Protein AF-A0A512E287-F1 (afdb_monomer)

Mean predicted aligned error: 5.29 Å

pLDDT: mean 88.64, std 12.81, range [34.59, 98.12]

Foldseek 3Di:
DLVPQDLLLLLLLLQLLLQLQLVLQCQFPVRNVVSVVLQVVQQDPVGHDSVSSLVVVCVVPNQQDWRAHPPPRDTHLGGSQLSVVLSVCSNVVNDDPLSLLLSLLSCQDRPRSDDDPPDPCNVSSCVSNVVSVHHRHDCPVPSSVSNNVSCVVVVPVSVDPPPDD

Secondary structure (DSSP, 8-state):
-GGG--HHHHHHHHHHHHHHHHHHHHH-TTTHHHHHHHHHHHEETTEE-HHHHHHHHHHHH-TT---B-TTT--B-SS-HHHHHHHHHHHHTT---HHHHHHHHHHHHH-TT-PPPTTSHHHHHHHHHHHHTT--TT---TTHHHHHHHHTHHHHHHHH------

Organism: NCBI:txid393310

Structure (mmCIF, N/CA/C/O backbone):
data_AF-A0A512E287-F1
#
_entry.id   AF-A0A512E287-F1
#
loop_
_atom_site.group_PDB
_atom_site.id
_atom_site.type_symbol
_atom_site.label_atom_id
_atom_site.label_alt_id
_atom_site.label_comp_id
_atom_site.label_asym_id
_atom_site.label_entity_id
_atom_site.label_seq_id
_atom_site.pdbx_PDB_ins_code
_atom_site.Cartn_x
_atom_site.Cartn_y
_atom_site.Cartn_z
_atom_site.occupancy
_atom_site.B_iso_or_equiv
_atom_site.auth_seq_id
_atom_site.auth_comp_id
_atom_site.auth_asym_id
_atom_site.auth_atom_id
_atom_site.pdbx_PDB_model_num
ATOM 1 N N . MET A 1 1 ? 6.674 -8.379 -18.257 1.00 48.38 1 MET A N 1
ATOM 2 C CA . MET A 1 1 ? 7.737 -9.267 -17.738 1.00 48.38 1 MET A CA 1
ATOM 3 C C . MET A 1 1 ? 8.144 -8.813 -16.334 1.00 48.38 1 MET A C 1
ATOM 5 O O . MET A 1 1 ? 9.121 -8.104 -16.156 1.00 48.38 1 MET A O 1
ATOM 9 N N . PRO A 1 2 ? 7.376 -9.184 -15.304 1.00 50.25 2 PRO A N 1
ATOM 10 C CA . PRO A 1 2 ? 7.655 -8.843 -13.902 1.00 50.25 2 PRO A CA 1
ATOM 11 C C . PRO A 1 2 ? 8.919 -9.507 -13.329 1.00 50.25 2 PRO A C 1
ATOM 13 O O . PRO A 1 2 ? 9.363 -9.149 -12.240 1.00 50.25 2 PRO A O 1
ATOM 16 N N . HIS A 1 3 ? 9.533 -10.423 -14.083 1.00 54.91 3 HIS A N 1
ATOM 17 C CA . HIS A 1 3 ? 10.828 -11.029 -13.775 1.00 54.91 3 HIS A CA 1
ATOM 18 C C . HIS A 1 3 ? 12.020 -10.062 -13.903 1.00 54.91 3 HIS A C 1
ATOM 20 O O . HIS A 1 3 ? 13.095 -10.379 -13.401 1.00 54.91 3 HIS A O 1
ATOM 26 N N . ASP A 1 4 ? 11.829 -8.874 -14.488 1.00 75.56 4 ASP A N 1
ATOM 27 C CA . ASP A 1 4 ? 12.924 -7.943 -14.803 1.00 75.56 4 ASP A CA 1
ATOM 28 C C . ASP A 1 4 ? 13.183 -6.877 -13.725 1.00 75.56 4 ASP A C 1
ATOM 30 O O . ASP A 1 4 ? 14.106 -6.070 -13.855 1.00 75.56 4 ASP A O 1
ATOM 34 N N . LEU A 1 5 ? 12.397 -6.845 -12.640 1.00 90.38 5 LEU A N 1
ATOM 35 C CA . LEU A 1 5 ? 12.641 -5.880 -11.567 1.00 90.38 5 LEU A CA 1
ATOM 36 C C . LEU A 1 5 ? 13.913 -6.236 -10.795 1.00 90.38 5 LEU A C 1
ATOM 38 O O . LEU A 1 5 ? 14.046 -7.323 -10.236 1.00 90.38 5 LEU A O 1
ATOM 42 N N . THR A 1 6 ? 14.824 -5.276 -10.681 1.00 93.94 6 THR A N 1
ATOM 43 C CA . THR A 1 6 ? 15.977 -5.385 -9.784 1.00 93.94 6 THR A CA 1
ATOM 44 C C . THR A 1 6 ? 15.526 -5.446 -8.323 1.00 93.94 6 THR A C 1
ATOM 46 O O . THR A 1 6 ? 14.453 -4.961 -7.956 1.00 93.94 6 THR A O 1
ATOM 49 N N . ARG A 1 7 ? 16.392 -5.958 -7.438 1.00 93.88 7 ARG A N 1
ATOM 50 C CA . ARG A 1 7 ? 16.126 -5.971 -5.990 1.00 93.88 7 ARG A CA 1
ATOM 51 C C . ARG A 1 7 ? 15.760 -4.584 -5.448 1.00 93.88 7 ARG A C 1
ATOM 53 O O . ARG A 1 7 ? 14.825 -4.470 -4.667 1.00 93.88 7 ARG A O 1
ATOM 60 N N . ALA A 1 8 ? 16.460 -3.537 -5.887 1.00 93.75 8 ALA A N 1
ATOM 61 C CA . ALA A 1 8 ? 16.172 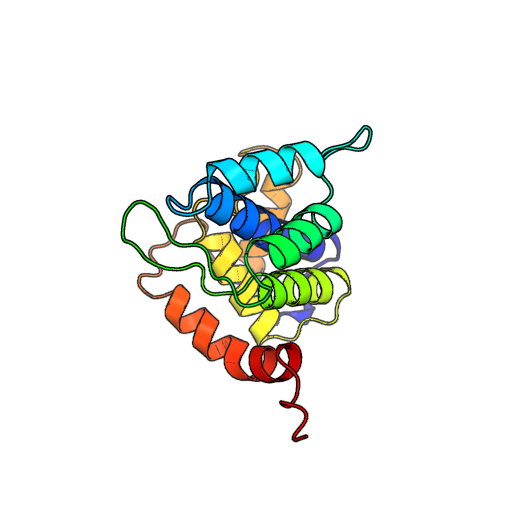-2.164 -5.473 1.00 93.75 8 ALA A CA 1
ATOM 62 C C . ALA A 1 8 ? 14.768 -1.711 -5.908 1.00 93.75 8 ALA A C 1
ATOM 64 O O . ALA A 1 8 ? 14.031 -1.151 -5.102 1.00 93.75 8 ALA A O 1
ATOM 65 N N . GLN A 1 9 ? 14.371 -2.004 -7.150 1.00 95.25 9 GLN A N 1
ATOM 66 C CA . GLN A 1 9 ? 13.029 -1.692 -7.651 1.00 95.25 9 GLN A CA 1
ATOM 67 C C . GLN A 1 9 ? 11.939 -2.450 -6.887 1.00 95.25 9 GLN A C 1
ATOM 69 O O . GLN A 1 9 ? 10.905 -1.866 -6.576 1.00 95.25 9 GLN A O 1
ATOM 74 N N . ARG A 1 10 ? 12.175 -3.717 -6.522 1.00 95.44 10 ARG A N 1
ATOM 75 C CA . ARG A 1 10 ? 11.237 -4.493 -5.694 1.00 95.44 10 ARG A CA 1
ATOM 76 C C . ARG A 1 10 ? 11.095 -3.922 -4.288 1.00 95.44 10 ARG A C 1
ATOM 78 O O . ARG A 1 10 ? 9.972 -3.785 -3.819 1.00 95.44 10 ARG A O 1
ATOM 85 N N . CYS A 1 11 ? 12.195 -3.533 -3.639 1.00 95.31 11 CYS A N 1
ATOM 86 C CA . CYS A 1 11 ? 12.131 -2.874 -2.331 1.00 95.31 11 CYS A CA 1
ATOM 87 C C . CYS A 1 11 ? 11.308 -1.581 -2.402 1.00 95.31 11 CYS A C 1
ATOM 89 O O . CYS A 1 11 ? 10.386 -1.405 -1.612 1.00 95.31 11 CYS A O 1
ATOM 91 N N . VAL A 1 12 ? 11.563 -0.733 -3.406 1.00 96.19 12 VAL A N 1
ATOM 92 C CA . VAL A 1 12 ? 10.790 0.502 -3.613 1.00 96.19 12 VAL A CA 1
ATOM 93 C C . VAL A 1 12 ? 9.316 0.204 -3.891 1.00 96.19 12 VAL A C 1
ATOM 95 O O . VAL A 1 12 ? 8.445 0.867 -3.334 1.00 96.19 12 VAL A O 1
ATOM 98 N N . LEU A 1 13 ? 9.008 -0.809 -4.705 1.00 96.56 13 LEU A N 1
ATOM 99 C CA . LEU A 1 13 ? 7.631 -1.215 -4.988 1.00 96.56 13 LEU A CA 1
ATOM 100 C C . LEU A 1 13 ? 6.903 -1.702 -3.725 1.00 96.56 13 LEU A C 1
ATOM 102 O O . LEU A 1 13 ? 5.766 -1.299 -3.475 1.00 96.56 13 LEU A O 1
ATOM 106 N N . ALA A 1 14 ? 7.558 -2.533 -2.911 1.00 97.19 14 ALA A N 1
ATOM 107 C CA . ALA A 1 14 ? 7.021 -2.988 -1.633 1.00 97.19 14 ALA A CA 1
ATOM 108 C C . ALA A 1 14 ? 6.764 -1.802 -0.688 1.00 97.19 14 ALA A C 1
ATOM 110 O O . ALA A 1 14 ? 5.697 -1.722 -0.077 1.00 97.19 14 ALA A O 1
ATOM 111 N N . ASP A 1 15 ? 7.683 -0.839 -0.623 1.00 96.00 15 ASP A N 1
ATOM 112 C CA . ASP A 1 15 ? 7.514 0.364 0.191 1.00 96.00 15 ASP A CA 1
ATOM 113 C C . ASP A 1 15 ? 6.376 1.257 -0.312 1.00 96.00 15 ASP A C 1
ATOM 115 O O . ASP A 1 15 ? 5.579 1.728 0.499 1.00 96.00 15 ASP A O 1
ATOM 119 N N . CYS A 1 16 ? 6.186 1.397 -1.626 1.00 96.50 16 CYS A N 1
ATOM 120 C CA . CYS A 1 16 ? 5.033 2.111 -2.185 1.00 96.50 16 CYS A CA 1
ATOM 121 C C . CYS A 1 16 ? 3.699 1.497 -1.717 1.00 96.50 16 CYS A C 1
ATOM 123 O O . CYS A 1 16 ? 2.755 2.220 -1.375 1.00 96.50 16 CYS A O 1
ATOM 125 N N . VAL A 1 17 ? 3.614 0.162 -1.656 1.00 97.25 17 VAL A N 1
ATOM 126 C CA . VAL A 1 17 ? 2.436 -0.564 -1.149 1.00 97.25 17 VAL A CA 1
ATOM 127 C C . VAL A 1 17 ? 2.237 -0.315 0.351 1.00 97.25 17 VAL A C 1
ATOM 129 O O . VAL A 1 17 ? 1.121 -0.022 0.789 1.00 97.25 17 VAL A O 1
ATOM 132 N N . ARG A 1 18 ? 3.315 -0.376 1.140 1.00 97.31 18 ARG A N 1
ATOM 133 C CA . ARG A 1 18 ? 3.290 -0.145 2.594 1.00 97.31 18 ARG A CA 1
ATOM 134 C C . ARG A 1 18 ? 2.862 1.271 2.947 1.00 97.31 18 ARG A C 1
ATOM 136 O O . ARG A 1 18 ? 1.916 1.452 3.714 1.00 97.31 18 ARG A O 1
ATOM 143 N N . VAL A 1 19 ? 3.545 2.264 2.382 1.00 95.31 19 VAL A N 1
ATOM 144 C CA . VAL A 1 19 ? 3.300 3.685 2.656 1.00 95.31 19 VAL A CA 1
ATOM 145 C C . VAL A 1 19 ? 1.909 4.081 2.174 1.00 95.31 19 VAL A C 1
ATOM 147 O O . VAL A 1 19 ? 1.219 4.809 2.883 1.00 95.31 19 VAL A O 1
ATOM 150 N N . SER A 1 20 ? 1.430 3.512 1.059 1.00 95.25 20 SER A N 1
ATOM 151 C CA . SER A 1 20 ? 0.030 3.670 0.652 1.00 95.25 20 SER A CA 1
ATOM 152 C C . SER A 1 20 ? -0.926 3.265 1.766 1.00 95.25 20 SER A C 1
ATOM 154 O O . SER A 1 20 ? -1.751 4.075 2.177 1.00 95.25 20 SER A O 1
ATOM 156 N N . LEU A 1 21 ? -0.808 2.046 2.297 1.00 96.75 21 LEU A N 1
ATOM 157 C CA . LEU A 1 21 ? -1.705 1.593 3.357 1.00 96.75 21 LEU A CA 1
ATOM 158 C C . LEU A 1 21 ? -1.640 2.490 4.598 1.00 96.75 21 LEU A C 1
ATOM 160 O O . LEU A 1 21 ? -2.685 2.827 5.154 1.00 96.75 21 LEU A O 1
ATOM 164 N N . VAL A 1 22 ? -0.432 2.870 5.028 1.00 96.19 22 VAL A N 1
ATOM 165 C CA . VAL A 1 22 ? -0.247 3.768 6.178 1.00 96.19 22 VAL A CA 1
ATOM 166 C C . VAL A 1 22 ? -0.948 5.098 5.919 1.00 96.19 22 VAL A C 1
ATOM 168 O O . VAL A 1 22 ? -1.778 5.502 6.730 1.00 96.19 22 VAL A O 1
ATOM 171 N N . GLY A 1 23 ? -0.686 5.726 4.770 1.00 94.12 23 GLY A N 1
ATOM 172 C CA . GLY A 1 23 ? -1.305 6.981 4.352 1.00 94.12 23 GLY A CA 1
ATOM 173 C C . GLY A 1 23 ? -2.827 6.907 4.379 1.00 94.12 23 GLY A C 1
ATOM 174 O O . GLY A 1 23 ? -3.470 7.702 5.057 1.00 94.12 23 GLY A O 1
ATOM 175 N N . TRP A 1 24 ? -3.392 5.879 3.743 1.00 95.19 24 TRP A N 1
ATOM 176 C CA . TRP A 1 24 ? -4.834 5.651 3.721 1.00 95.19 24 TRP A CA 1
ATOM 177 C C . TRP A 1 24 ? -5.423 5.475 5.129 1.00 95.19 24 TRP A C 1
ATOM 179 O O . TRP A 1 24 ? -6.481 6.031 5.408 1.00 95.19 24 TRP A O 1
ATOM 189 N N . LEU A 1 25 ? -4.749 4.758 6.036 1.00 95.75 25 LEU A N 1
ATOM 190 C CA . LEU A 1 25 ? -5.192 4.589 7.426 1.00 95.75 25 LEU A CA 1
ATOM 191 C C . LEU A 1 25 ? -5.160 5.896 8.226 1.00 95.75 25 LEU A C 1
ATOM 193 O O . LEU A 1 25 ? -6.096 6.179 8.972 1.00 95.75 25 LEU A O 1
ATOM 197 N N . VAL A 1 26 ? -4.098 6.696 8.102 1.00 94.56 26 VAL A N 1
ATOM 198 C CA . VAL A 1 26 ? -3.948 7.940 8.884 1.00 94.56 26 VAL A CA 1
ATOM 199 C C . VAL A 1 26 ? -4.807 9.090 8.356 1.00 94.56 26 VAL A C 1
ATOM 201 O O . VAL A 1 26 ? -4.905 10.135 9.010 1.00 94.56 26 VAL A O 1
ATOM 204 N N . THR A 1 27 ? -5.429 8.907 7.191 1.00 92.50 27 THR A N 1
ATOM 205 C CA . THR A 1 27 ? -6.408 9.828 6.600 1.00 92.50 27 THR A CA 1
ATOM 206 C C . THR A 1 27 ? -7.837 9.291 6.599 1.00 92.50 27 THR A C 1
ATOM 208 O O . THR A 1 27 ? -8.744 10.018 6.200 1.00 92.50 27 THR A O 1
ATOM 211 N N . ASP A 1 28 ? -8.060 8.045 7.019 1.00 94.38 28 ASP A N 1
ATOM 212 C CA . ASP A 1 28 ? -9.395 7.451 7.081 1.00 94.38 28 ASP A CA 1
ATOM 213 C C . ASP A 1 28 ? -10.209 8.088 8.220 1.00 94.38 28 ASP A C 1
ATOM 215 O O . ASP A 1 28 ? -9.845 7.912 9.386 1.00 94.38 28 ASP A O 1
ATOM 219 N N . PRO A 1 29 ? -11.338 8.768 7.938 1.00 91.12 29 PRO A N 1
ATOM 220 C CA . PRO A 1 29 ? -12.116 9.468 8.962 1.00 91.12 29 PRO A CA 1
ATOM 221 C C . PRO A 1 29 ? -12.594 8.589 10.124 1.00 91.12 29 PRO A C 1
ATOM 223 O O . PRO A 1 29 ? -12.887 9.104 11.201 1.00 91.12 29 PRO A O 1
ATOM 226 N N . ALA A 1 30 ? -12.722 7.274 9.917 1.00 92.75 30 ALA A N 1
ATOM 227 C CA . ALA A 1 30 ? -13.181 6.354 10.951 1.00 92.75 30 ALA A CA 1
ATOM 228 C C . ALA A 1 30 ? -12.069 5.950 11.933 1.00 92.75 30 ALA A C 1
ATOM 230 O O . ALA A 1 30 ? -12.363 5.588 13.076 1.00 92.75 30 ALA A O 1
ATOM 231 N N . VAL A 1 31 ? -10.802 5.979 11.501 1.00 94.75 31 VAL A N 1
ATOM 232 C CA . VAL A 1 31 ? -9.681 5.406 12.267 1.00 94.75 31 VAL A CA 1
ATOM 233 C C . VAL A 1 31 ? -8.445 6.305 12.374 1.00 94.75 31 VAL A C 1
ATOM 235 O O . VAL A 1 31 ? -7.532 5.951 13.120 1.00 94.75 31 VAL A O 1
ATOM 238 N N . ASP A 1 32 ? -8.412 7.473 11.727 1.00 92.31 32 ASP A N 1
ATOM 239 C CA . ASP A 1 32 ? -7.257 8.379 11.607 1.00 92.31 32 ASP A CA 1
ATOM 240 C C . ASP A 1 32 ? -6.486 8.607 12.919 1.00 92.31 32 ASP A C 1
ATOM 242 O O . ASP A 1 32 ? -5.276 8.380 12.996 1.00 92.31 32 ASP A O 1
ATOM 246 N N . ARG A 1 33 ? -7.170 9.000 14.000 1.00 95.44 33 ARG A N 1
ATOM 247 C CA . ARG A 1 33 ? -6.557 9.296 15.301 1.00 95.44 33 ARG A CA 1
ATOM 248 C C . ARG A 1 33 ? -5.929 8.054 15.909 1.00 95.44 33 ARG A C 1
ATOM 250 O O . ARG A 1 33 ? -4.872 8.143 16.533 1.00 95.44 33 ARG A O 1
ATOM 257 N N . LYS A 1 34 ? -6.583 6.901 15.764 1.00 97.00 34 LYS A N 1
ATOM 258 C CA . LYS A 1 34 ? -6.057 5.625 16.254 1.00 97.00 34 LYS A CA 1
ATOM 259 C C . LYS A 1 34 ? -4.869 5.192 15.401 1.00 97.00 34 LYS A C 1
ATOM 261 O O . LYS A 1 34 ? -3.827 4.882 15.966 1.00 97.00 34 LYS A O 1
ATOM 266 N N . ALA A 1 35 ? -4.980 5.268 14.077 1.00 95.81 35 ALA A N 1
ATOM 267 C CA . ALA A 1 35 ? -3.910 4.939 13.143 1.00 95.81 35 ALA A CA 1
ATOM 268 C C . ALA A 1 35 ? -2.641 5.764 13.411 1.00 95.81 35 ALA A C 1
ATOM 270 O O . ALA A 1 35 ? -1.575 5.181 13.572 1.00 95.81 35 ALA A O 1
ATOM 271 N N . ARG A 1 36 ? -2.753 7.085 13.602 1.00 95.88 36 ARG A N 1
ATOM 272 C CA . ARG A 1 36 ? -1.611 7.955 13.959 1.00 95.88 36 ARG A CA 1
ATOM 273 C C . ARG A 1 36 ? -0.965 7.582 15.293 1.00 95.88 36 ARG A C 1
ATOM 275 O O . ARG A 1 36 ? 0.252 7.635 15.440 1.00 95.88 36 ARG A O 1
ATOM 282 N N . ARG A 1 37 ? -1.762 7.173 16.287 1.00 96.88 37 ARG A N 1
ATOM 283 C CA . ARG A 1 37 ? -1.225 6.662 17.563 1.00 96.88 37 ARG A CA 1
ATOM 284 C C . ARG A 1 37 ? -0.484 5.342 17.371 1.00 96.88 37 ARG A C 1
ATOM 286 O O . ARG A 1 37 ? 0.548 5.139 18.002 1.00 96.88 37 ARG A O 1
ATOM 293 N N . LEU A 1 38 ? -1.003 4.443 16.534 1.00 97.12 38 LEU A N 1
ATOM 294 C CA . LEU A 1 38 ? -0.329 3.186 16.206 1.00 97.12 38 LEU A CA 1
ATOM 295 C C . LEU A 1 38 ? 0.969 3.433 15.434 1.00 97.12 38 LEU A C 1
ATOM 297 O O . LEU A 1 38 ? 1.972 2.800 15.745 1.00 97.12 38 LEU A O 1
ATOM 301 N N . GLU A 1 39 ? 0.972 4.380 14.498 1.00 95.62 39 GLU A N 1
ATOM 302 C CA . GLU A 1 39 ? 2.159 4.819 13.760 1.00 95.62 39 GLU A CA 1
ATOM 303 C C . GLU A 1 39 ? 3.236 5.332 14.720 1.00 95.62 39 GLU A C 1
ATOM 305 O O . GLU A 1 39 ? 4.335 4.783 14.756 1.00 95.62 39 GLU A O 1
ATOM 310 N N . ALA A 1 40 ? 2.894 6.274 15.605 1.00 94.38 40 ALA A N 1
ATOM 311 C CA . ALA A 1 40 ? 3.816 6.776 16.623 1.00 94.38 40 ALA A CA 1
ATOM 312 C C . ALA A 1 40 ? 4.359 5.662 17.540 1.00 94.38 40 ALA A C 1
ATOM 314 O O . ALA A 1 40 ? 5.531 5.673 17.902 1.00 94.38 40 ALA A O 1
ATOM 315 N N . ARG A 1 41 ? 3.533 4.667 17.894 1.00 94.88 41 ARG A N 1
ATOM 316 C CA . ARG A 1 41 ? 3.949 3.502 18.700 1.00 94.88 41 ARG A CA 1
ATOM 317 C C . ARG A 1 41 ? 4.792 2.486 17.929 1.00 94.88 41 ARG A C 1
ATOM 319 O O . ARG A 1 41 ? 5.454 1.658 18.562 1.00 94.88 41 ARG A O 1
ATOM 326 N N . ALA A 1 42 ? 4.704 2.478 16.603 1.00 94.69 42 ALA A N 1
ATOM 327 C CA . ALA A 1 42 ? 5.496 1.625 15.725 1.00 94.69 42 ALA A CA 1
ATOM 328 C C . ALA A 1 42 ? 6.857 2.248 15.388 1.00 94.69 42 ALA A C 1
ATOM 330 O O . ALA A 1 42 ? 7.774 1.519 15.011 1.00 94.69 42 ALA A O 1
ATOM 331 N N . THR A 1 43 ? 6.993 3.564 15.553 1.00 93.38 43 THR A N 1
ATOM 332 C CA . THR A 1 43 ? 8.247 4.298 15.388 1.00 93.38 43 THR A CA 1
ATOM 333 C C . THR A 1 43 ? 9.112 4.185 16.639 1.00 93.38 43 THR A C 1
ATOM 335 O O . THR A 1 43 ? 8.719 4.592 17.731 1.00 93.38 43 THR A O 1
ATOM 338 N N . GLY A 1 44 ? 10.301 3.605 16.484 1.00 89.19 44 GLY A N 1
ATOM 339 C CA . GLY A 1 44 ? 11.303 3.483 17.542 1.00 89.19 44 GLY A CA 1
ATOM 340 C C . GLY A 1 44 ? 12.600 4.217 17.204 1.00 89.19 44 GLY A C 1
ATOM 341 O O . GLY A 1 44 ? 12.664 4.997 16.259 1.00 89.19 44 GLY A O 1
ATOM 342 N N . LEU A 1 45 ? 13.663 3.913 17.953 1.00 82.88 45 LEU A N 1
ATOM 343 C CA . LEU A 1 45 ? 15.012 4.465 17.738 1.00 82.88 45 LEU A CA 1
ATOM 344 C C . LEU A 1 45 ? 15.554 4.226 16.320 1.00 82.88 45 LEU A C 1
ATOM 346 O O . LEU A 1 45 ? 16.279 5.060 15.795 1.00 82.88 45 LEU A O 1
ATOM 350 N N . LEU A 1 46 ? 15.194 3.096 15.706 1.00 87.38 46 LEU A N 1
ATOM 351 C CA . LEU A 1 46 ? 15.616 2.716 14.353 1.00 87.38 46 LEU A CA 1
ATOM 352 C C . LEU A 1 46 ? 14.662 3.226 13.258 1.00 87.38 46 LEU A C 1
ATOM 354 O O . LEU A 1 46 ? 14.806 2.850 12.100 1.00 87.38 46 LEU A O 1
ATOM 358 N N . GLY A 1 47 ? 13.683 4.060 13.619 1.00 90.62 47 GLY A N 1
ATOM 359 C CA . GLY A 1 47 ? 12.655 4.558 12.711 1.00 90.62 47 GLY A CA 1
ATOM 360 C C . GLY A 1 47 ? 11.357 3.750 12.751 1.00 90.62 47 GLY A C 1
ATOM 361 O O . GLY A 1 47 ? 11.076 3.011 13.701 1.00 90.62 47 GLY A O 1
ATOM 362 N N . PHE A 1 48 ? 10.528 3.959 11.729 1.00 91.56 48 PHE A N 1
ATOM 363 C CA . PHE A 1 48 ? 9.206 3.353 11.593 1.00 91.56 48 PHE A CA 1
ATOM 364 C C . PHE A 1 48 ? 9.291 1.877 11.179 1.00 91.56 48 PHE A C 1
ATOM 366 O O . PHE A 1 48 ? 9.930 1.538 10.187 1.00 91.56 48 PHE A O 1
ATOM 373 N N . GLY A 1 49 ? 8.609 0.993 11.916 1.00 93.69 49 GLY A N 1
ATOM 374 C CA . GLY A 1 49 ? 8.518 -0.432 11.588 1.00 93.69 49 GLY A CA 1
ATOM 375 C C . GLY A 1 49 ? 7.151 -0.831 11.032 1.00 93.69 49 GLY A C 1
ATOM 376 O O . GLY A 1 49 ? 6.219 -1.050 11.809 1.00 93.69 49 GLY A O 1
ATOM 377 N N . PHE A 1 50 ? 7.040 -1.022 9.711 1.00 95.44 50 PHE A N 1
ATOM 378 C CA . PHE A 1 50 ? 5.774 -1.389 9.055 1.00 95.44 50 PHE A CA 1
ATOM 379 C C . PHE A 1 50 ? 5.155 -2.681 9.610 1.00 95.44 50 PHE A C 1
ATOM 381 O O . PHE A 1 50 ? 3.974 -2.696 9.946 1.00 95.44 50 PHE A O 1
ATOM 388 N N . SER A 1 51 ? 5.936 -3.754 9.782 1.00 94.69 51 SER A N 1
ATOM 389 C CA . SER A 1 51 ? 5.414 -5.036 10.288 1.00 94.69 51 SER A CA 1
ATOM 390 C C . SER A 1 51 ? 4.824 -4.908 11.695 1.00 94.69 51 SER A C 1
ATOM 392 O O . SER A 1 51 ? 3.792 -5.499 12.008 1.00 94.69 51 SER A O 1
ATOM 394 N N . ARG A 1 52 ? 5.441 -4.077 12.543 1.00 95.88 52 ARG A N 1
ATOM 395 C CA . ARG A 1 52 ? 4.923 -3.771 13.881 1.00 95.88 52 ARG A CA 1
ATOM 396 C C . ARG A 1 52 ? 3.646 -2.940 13.799 1.00 95.88 52 ARG A C 1
ATOM 398 O O . ARG A 1 52 ? 2.686 -3.235 14.507 1.00 95.88 52 ARG A O 1
ATOM 405 N N . PHE A 1 53 ? 3.633 -1.915 12.949 1.00 97.62 53 PHE A N 1
ATOM 406 C CA . PHE A 1 53 ? 2.453 -1.091 12.708 1.00 97.62 53 PHE A CA 1
ATOM 407 C C . PHE A 1 53 ? 1.264 -1.936 12.244 1.00 97.62 53 PHE A C 1
ATOM 409 O O . PHE A 1 53 ? 0.201 -1.882 12.862 1.00 97.62 53 PHE A O 1
ATOM 416 N N . VAL A 1 54 ? 1.450 -2.754 11.204 1.00 97.25 54 VAL A N 1
ATOM 417 C CA . VAL A 1 54 ? 0.360 -3.525 10.606 1.00 97.25 54 VAL A CA 1
ATOM 418 C C . VAL A 1 54 ? -0.164 -4.589 11.568 1.00 97.25 54 VAL A C 1
ATOM 420 O O . VAL A 1 54 ? -1.374 -4.748 11.666 1.00 97.25 54 VAL A O 1
ATOM 423 N N . ALA A 1 55 ? 0.697 -5.235 12.363 1.00 97.38 55 ALA A N 1
ATOM 424 C CA . ALA A 1 55 ? 0.258 -6.174 13.396 1.00 97.38 55 ALA A CA 1
ATOM 425 C C . ALA A 1 55 ? -0.642 -5.497 14.445 1.00 97.38 55 ALA A C 1
ATOM 427 O O . ALA A 1 55 ? -1.704 -6.016 14.781 1.00 97.38 55 ALA A O 1
ATOM 428 N N . MET A 1 56 ? -0.268 -4.303 14.923 1.00 97.94 56 MET A N 1
ATOM 429 C CA . MET A 1 56 ? -1.122 -3.536 15.839 1.00 97.94 56 MET A CA 1
ATOM 430 C C . MET A 1 56 ? -2.431 -3.098 15.170 1.00 97.94 56 MET A C 1
ATOM 432 O O . MET A 1 56 ? -3.484 -3.154 15.801 1.00 97.94 56 MET A O 1
ATOM 436 N N . ALA A 1 57 ? -2.379 -2.685 13.901 1.00 97.44 57 ALA A N 1
ATOM 437 C CA . ALA A 1 57 ? -3.558 -2.270 13.147 1.00 97.44 57 ALA A CA 1
ATOM 438 C C . ALA A 1 57 ? -4.533 -3.434 12.906 1.00 97.44 57 ALA A C 1
ATOM 440 O O . ALA A 1 57 ? -5.738 -3.246 13.038 1.00 97.44 57 ALA A O 1
ATOM 441 N N . MET A 1 58 ? -4.038 -4.643 12.617 1.00 98.12 58 MET A N 1
ATOM 442 C C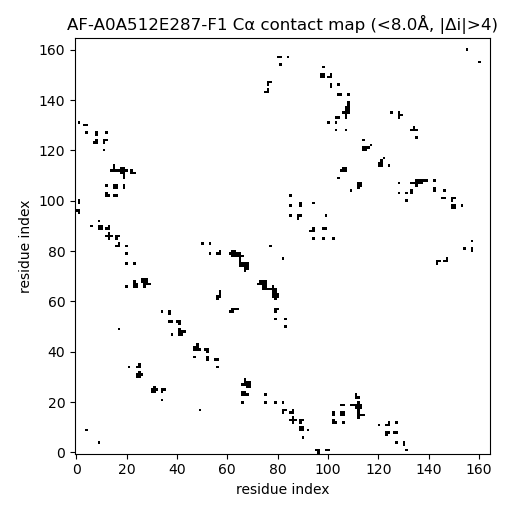A . MET A 1 58 ? -4.878 -5.840 12.492 1.00 98.12 58 MET A CA 1
ATOM 443 C C . MET A 1 58 ? -5.562 -6.197 13.813 1.00 98.12 58 MET A C 1
ATOM 445 O O . MET A 1 58 ? -6.732 -6.566 13.796 1.00 98.12 58 MET A O 1
ATOM 449 N N . THR A 1 59 ? -4.872 -6.048 14.947 1.00 97.62 59 THR A N 1
ATOM 450 C CA . THR A 1 59 ? -5.470 -6.249 16.276 1.00 97.62 59 THR A CA 1
ATOM 451 C C . THR A 1 59 ? -6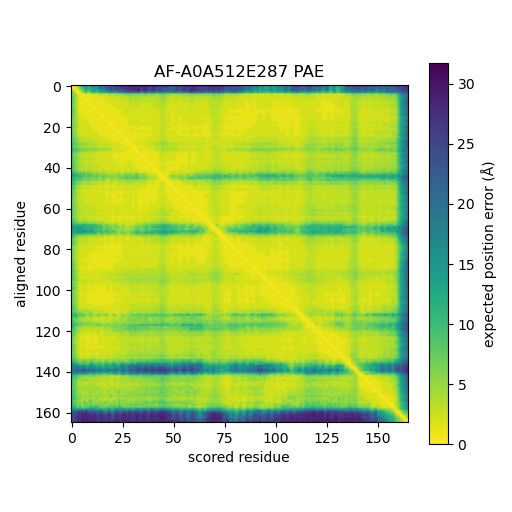.539 -5.201 16.595 1.00 97.62 59 THR A C 1
ATOM 453 O O . THR A 1 59 ? -7.570 -5.537 17.165 1.00 97.62 59 THR A O 1
ATOM 456 N N . GLU A 1 60 ? -6.316 -3.936 16.229 1.00 97.75 60 GLU A N 1
ATOM 457 C CA . GLU A 1 60 ? -7.228 -2.829 16.556 1.00 97.75 60 GLU A CA 1
ATOM 458 C C . GLU A 1 60 ? -8.444 -2.745 15.615 1.00 97.75 60 GLU A C 1
ATOM 460 O O . GLU A 1 60 ? -9.548 -2.440 16.062 1.00 97.75 60 GLU A O 1
ATOM 465 N N . PHE A 1 61 ? -8.255 -2.981 14.313 1.00 97.06 61 PHE A N 1
ATOM 466 C CA . PHE A 1 61 ? -9.276 -2.758 13.277 1.00 97.06 61 PHE A CA 1
ATOM 467 C C . PHE A 1 61 ? -9.774 -4.047 12.611 1.00 97.06 61 PHE A C 1
ATOM 469 O O . PHE A 1 61 ? -10.783 -4.027 11.906 1.00 97.06 61 PHE A O 1
ATOM 476 N N . GLY A 1 62 ? -9.079 -5.165 12.823 1.00 96.75 62 GLY A N 1
ATOM 477 C CA . GLY A 1 62 ? -9.318 -6.435 12.144 1.00 96.75 62 GLY A CA 1
ATOM 478 C C . GLY A 1 62 ? -8.474 -6.601 10.877 1.00 96.75 62 GLY A C 1
ATOM 479 O O . GLY A 1 62 ? -8.296 -5.678 10.084 1.00 96.75 62 GLY A O 1
ATOM 480 N N . ALA A 1 63 ? -7.990 -7.822 10.640 1.00 95.88 63 ALA A N 1
ATOM 481 C CA . ALA A 1 63 ? -7.140 -8.166 9.495 1.00 95.88 63 ALA A CA 1
ATOM 482 C C . ALA A 1 63 ? -7.788 -7.877 8.122 1.00 95.88 63 ALA A C 1
ATOM 484 O O . ALA A 1 63 ? -7.107 -7.490 7.169 1.00 95.88 63 ALA A O 1
ATOM 485 N N . GLY A 1 64 ? -9.115 -8.015 8.036 1.00 96.12 64 GLY A N 1
ATOM 486 C CA . GLY A 1 64 ? -9.916 -7.738 6.840 1.00 96.12 64 GLY A CA 1
ATOM 487 C C . GLY A 1 64 ? -10.251 -6.258 6.607 1.00 96.12 64 GLY A C 1
ATOM 488 O O . GLY A 1 64 ? -10.913 -5.948 5.614 1.00 96.12 64 GLY A O 1
ATOM 489 N N . TYR A 1 65 ? -9.828 -5.347 7.492 1.00 96.75 65 TYR A N 1
ATOM 490 C CA . TYR A 1 65 ? -10.149 -3.924 7.380 1.00 96.75 65 TYR A CA 1
ATOM 491 C C . TYR A 1 65 ? -9.572 -3.314 6.100 1.00 96.75 65 TYR A C 1
ATOM 493 O O . TYR A 1 65 ? -8.412 -3.549 5.758 1.00 96.75 65 TYR A O 1
ATOM 501 N N . ARG A 1 66 ? -10.388 -2.515 5.403 1.00 95.75 66 ARG A N 1
ATOM 502 C CA . ARG A 1 66 ? -10.007 -1.764 4.200 1.00 95.75 66 ARG A CA 1
ATOM 503 C C . ARG A 1 66 ? -10.222 -0.273 4.460 1.00 95.75 66 ARG A C 1
ATOM 505 O O . ARG A 1 66 ? -11.387 0.125 4.563 1.00 95.75 66 AR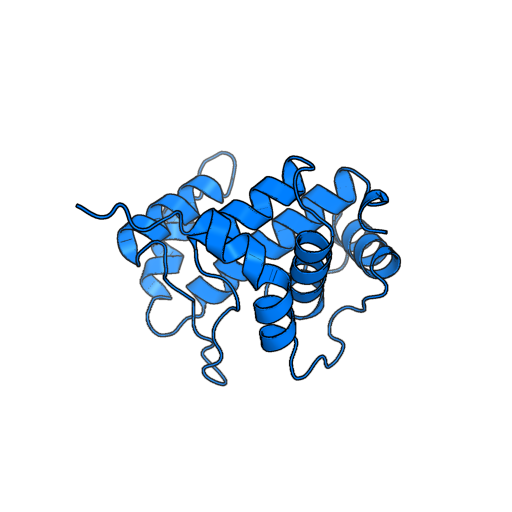G A O 1
ATOM 512 N N . PRO A 1 67 ? -9.145 0.525 4.560 1.00 94.19 67 PRO A N 1
ATOM 513 C CA . PRO A 1 67 ? -9.250 1.957 4.813 1.00 94.19 67 PRO A CA 1
ATOM 514 C C . PRO A 1 67 ? -10.094 2.680 3.769 1.00 94.19 67 PRO A C 1
ATOM 516 O O . PRO A 1 67 ? -10.076 2.316 2.590 1.00 94.19 67 PRO A O 1
ATOM 519 N N . LYS A 1 68 ? -10.816 3.712 4.195 1.00 91.62 68 LYS A N 1
ATOM 520 C CA . LYS A 1 68 ? -11.681 4.535 3.347 1.00 91.62 68 LYS A CA 1
ATOM 521 C C . LYS A 1 68 ? -11.082 5.928 3.140 1.00 91.62 68 LYS A C 1
ATOM 523 O O . LYS A 1 68 ? -10.593 6.547 4.076 1.00 91.62 68 LYS A O 1
ATOM 528 N N . SER A 1 69 ? -11.166 6.435 1.916 1.00 82.12 69 SER A N 1
ATOM 529 C CA . SER A 1 69 ? -10.789 7.801 1.556 1.00 82.12 69 SER A CA 1
ATOM 530 C C . SER A 1 69 ? -11.781 8.787 2.163 1.00 82.12 69 SER A C 1
ATOM 532 O O . SER A 1 69 ? -12.997 8.569 2.140 1.00 82.12 69 SER A O 1
ATOM 534 N N . ALA A 1 70 ? -11.255 9.894 2.684 1.00 73.44 70 ALA A N 1
ATOM 535 C CA . ALA A 1 70 ? -12.057 10.985 3.221 1.00 73.44 70 ALA A CA 1
ATOM 536 C C . ALA A 1 70 ? -12.811 11.777 2.137 1.00 73.44 70 ALA A C 1
ATOM 538 O O . ALA A 1 70 ? -13.801 12.430 2.455 1.00 73.44 70 ALA A O 1
ATOM 539 N N . LEU A 1 71 ? -12.349 11.739 0.881 1.00 74.31 71 LEU A N 1
ATOM 540 C CA . LEU A 1 71 ? -12.828 12.625 -0.186 1.00 74.31 71 LEU A CA 1
ATOM 541 C C . LEU A 1 71 ? -14.048 12.064 -0.919 1.00 74.31 71 LEU A C 1
ATOM 543 O O . LEU A 1 71 ? -15.068 12.731 -1.049 1.00 74.31 71 LEU A O 1
ATOM 547 N N . ASP A 1 72 ? -13.936 10.833 -1.399 1.00 77.06 72 ASP A N 1
ATOM 548 C CA . ASP A 1 72 ? -14.892 10.186 -2.306 1.00 77.06 72 ASP A CA 1
ATOM 549 C C . ASP A 1 72 ? -15.510 8.918 -1.697 1.00 77.06 72 ASP A C 1
ATOM 551 O O . ASP A 1 72 ? -16.415 8.302 -2.254 1.00 77.06 72 ASP A O 1
ATOM 555 N N . GLY A 1 73 ? -15.024 8.514 -0.523 1.00 75.12 73 GLY A N 1
ATOM 556 C CA . GLY A 1 73 ? -15.453 7.309 0.156 1.00 75.12 73 GLY A CA 1
ATOM 557 C C . GLY A 1 73 ? -15.029 6.001 -0.509 1.00 75.12 73 GLY A C 1
ATOM 558 O O . GLY A 1 73 ? -15.491 4.936 -0.080 1.00 75.12 73 GLY A O 1
ATOM 559 N N . THR A 1 74 ? -14.132 6.059 -1.492 1.00 86.69 74 THR A N 1
ATOM 560 C CA . THR A 1 74 ? -13.497 4.880 -2.076 1.00 86.69 74 THR A CA 1
ATOM 561 C C . THR A 1 74 ? -12.697 4.146 -1.002 1.00 86.69 74 THR A C 1
ATOM 563 O O . THR A 1 74 ? -12.237 4.746 -0.032 1.00 86.69 74 THR A O 1
ATOM 566 N N . ARG A 1 75 ? -12.560 2.824 -1.121 1.00 90.81 75 ARG A N 1
ATOM 567 C CA . ARG A 1 75 ? -11.746 2.024 -0.199 1.00 90.81 75 ARG A CA 1
ATOM 568 C C . ARG A 1 75 ? -10.440 1.634 -0.856 1.00 90.81 75 ARG A C 1
ATOM 570 O O . ARG A 1 75 ? -10.451 1.235 -2.019 1.00 90.81 75 ARG A O 1
ATOM 577 N N . PHE A 1 76 ? -9.368 1.634 -0.071 1.00 93.19 76 PHE A N 1
ATOM 578 C CA . PHE A 1 76 ? -8.105 1.034 -0.472 1.00 93.19 76 PHE A CA 1
ATOM 579 C C . PHE A 1 76 ? -8.367 -0.396 -0.982 1.00 93.19 76 PHE A C 1
ATOM 581 O O . PHE A 1 76 ? -9.157 -1.136 -0.374 1.00 93.19 76 PHE A O 1
ATOM 588 N N . PRO A 1 77 ? -7.774 -0.805 -2.119 1.00 92.56 77 PRO A N 1
ATOM 589 C CA . PRO A 1 77 ? -8.205 -2.007 -2.812 1.00 92.56 77 PRO A CA 1
ATOM 590 C C . PRO A 1 77 ? -7.785 -3.284 -2.094 1.00 92.56 77 PRO A C 1
ATOM 592 O O . PRO A 1 77 ? -8.252 -4.342 -2.502 1.00 92.56 77 PRO A O 1
ATOM 595 N N . LEU A 1 78 ? -6.971 -3.204 -1.037 1.00 95.12 78 LEU A N 1
ATOM 596 C CA . LEU A 1 78 ? -6.486 -4.324 -0.236 1.00 95.12 78 LEU A CA 1
ATOM 597 C C . LEU A 1 78 ? -6.876 -4.185 1.238 1.00 95.12 78 LEU A C 1
ATOM 599 O O . LEU A 1 78 ? -6.995 -3.078 1.759 1.00 95.12 78 LEU A O 1
ATOM 603 N N . SER A 1 79 ? -7.078 -5.315 1.914 1.00 96.44 79 SER A N 1
ATOM 604 C CA . SER A 1 79 ? -7.147 -5.357 3.377 1.00 96.44 79 SER A CA 1
ATOM 605 C C . SER A 1 79 ? -5.765 -5.199 4.011 1.00 96.44 79 SER A C 1
ATOM 607 O O . SER A 1 79 ? -4.742 -5.285 3.324 1.00 96.44 79 SER A O 1
ATOM 609 N N . LEU A 1 80 ? -5.718 -5.009 5.332 1.00 97.19 80 LEU A N 1
ATOM 610 C CA . LEU A 1 80 ? -4.455 -4.971 6.078 1.00 97.19 80 LEU A CA 1
ATOM 611 C C . LEU A 1 80 ? -3.621 -6.235 5.825 1.00 97.19 80 LEU A C 1
ATOM 613 O O . LEU A 1 80 ? -2.427 -6.144 5.542 1.00 97.19 80 LEU A O 1
ATOM 617 N N . GLN A 1 81 ? -4.261 -7.406 5.889 1.00 96.88 81 GLN A N 1
ATOM 618 C CA . GLN A 1 81 ? -3.604 -8.697 5.679 1.00 96.88 81 GLN A CA 1
ATOM 619 C C . GLN A 1 81 ? -3.129 -8.883 4.238 1.00 96.88 81 GLN A C 1
ATOM 621 O O . GLN A 1 81 ? -1.980 -9.256 4.020 1.00 96.88 81 GLN A O 1
ATOM 626 N N . GLU A 1 82 ? -3.987 -8.571 3.262 1.00 97.19 82 GLU A N 1
ATOM 627 C CA . GLU A 1 82 ? -3.649 -8.653 1.836 1.00 97.19 82 GLU A CA 1
ATOM 628 C C . GLU A 1 82 ? -2.469 -7.734 1.495 1.00 97.19 82 GLU A C 1
ATOM 630 O O . GLU A 1 82 ? -1.577 -8.127 0.751 1.00 97.19 82 GLU A O 1
ATOM 635 N N . THR A 1 83 ? -2.432 -6.531 2.073 1.00 97.62 83 THR A N 1
ATOM 636 C CA . THR A 1 83 ? -1.337 -5.576 1.859 1.00 97.62 83 THR A CA 1
ATOM 637 C C . THR A 1 83 ? -0.027 -6.085 2.448 1.00 97.62 83 THR A C 1
ATOM 639 O O . THR A 1 83 ? 1.006 -6.022 1.785 1.00 97.62 83 THR A O 1
ATOM 642 N N . ALA A 1 84 ? -0.054 -6.582 3.690 1.00 97.12 84 ALA A N 1
ATOM 643 C CA . ALA A 1 84 ? 1.140 -7.102 4.347 1.00 97.12 84 ALA A CA 1
ATOM 644 C C . ALA A 1 84 ? 1.722 -8.297 3.581 1.00 97.12 84 ALA A C 1
ATOM 646 O O . ALA A 1 84 ? 2.925 -8.332 3.335 1.00 97.12 84 ALA A O 1
ATOM 647 N N . ALA A 1 85 ? 0.865 -9.230 3.156 1.00 96.75 85 ALA A N 1
ATOM 648 C CA . ALA A 1 85 ? 1.268 -10.366 2.337 1.00 96.75 85 ALA A CA 1
ATOM 649 C C . ALA A 1 85 ? 1.855 -9.911 0.992 1.00 96.75 85 ALA A C 1
ATOM 651 O O . ALA A 1 85 ? 2.950 -10.331 0.641 1.00 96.75 85 ALA A O 1
ATOM 652 N N . LEU A 1 86 ? 1.197 -8.980 0.290 1.00 97.00 86 LEU A N 1
ATOM 653 C CA . LEU A 1 86 ? 1.671 -8.493 -1.006 1.00 97.00 86 LEU A CA 1
ATOM 654 C C . LEU A 1 86 ? 3.045 -7.821 -0.894 1.00 97.00 86 LEU A C 1
ATOM 656 O O . LEU A 1 86 ? 3.939 -8.119 -1.677 1.00 97.00 86 LEU A O 1
ATOM 660 N N . ALA A 1 87 ? 3.228 -6.927 0.080 1.00 97.06 87 ALA A N 1
ATOM 661 C CA . ALA A 1 87 ? 4.502 -6.238 0.267 1.00 97.06 87 ALA A CA 1
ATOM 662 C C . ALA A 1 87 ? 5.642 -7.214 0.606 1.00 97.06 87 ALA A C 1
ATOM 664 O O . ALA A 1 87 ? 6.755 -7.047 0.112 1.00 97.06 87 ALA A O 1
ATOM 665 N N . ASN A 1 88 ? 5.364 -8.241 1.415 1.00 96.00 88 ASN A N 1
ATOM 666 C CA . ASN A 1 88 ? 6.344 -9.273 1.749 1.00 96.00 88 ASN A CA 1
ATOM 667 C C . ASN A 1 88 ? 6.688 -10.145 0.538 1.00 96.00 88 ASN A C 1
ATOM 669 O O . ASN A 1 88 ? 7.867 -10.373 0.285 1.00 96.00 88 ASN A O 1
ATOM 673 N N . ASP A 1 89 ? 5.691 -10.581 -0.235 1.00 95.75 89 ASP A N 1
ATOM 674 C CA . ASP A 1 89 ? 5.917 -11.385 -1.439 1.00 95.75 89 ASP A CA 1
ATOM 675 C C . ASP A 1 89 ? 6.780 -10.630 -2.459 1.00 95.75 89 ASP A C 1
ATOM 677 O O . ASP A 1 89 ? 7.650 -11.218 -3.095 1.00 95.75 89 ASP A O 1
ATOM 681 N N . ILE A 1 90 ? 6.590 -9.314 -2.600 1.00 95.81 90 ILE A N 1
ATOM 682 C CA . ILE A 1 90 ? 7.409 -8.477 -3.490 1.00 95.81 90 ILE A CA 1
ATOM 683 C C . ILE A 1 90 ? 8.849 -8.381 -2.983 1.00 95.81 90 ILE A C 1
ATOM 685 O O . ILE A 1 90 ? 9.789 -8.557 -3.758 1.00 95.81 90 ILE A O 1
ATOM 689 N N . GLU A 1 91 ? 9.036 -8.097 -1.691 1.00 93.56 91 GLU A N 1
ATOM 690 C CA . GLU A 1 91 ? 10.371 -7.963 -1.098 1.00 93.56 91 GLU A CA 1
ATOM 691 C C . GLU A 1 91 ? 11.166 -9.277 -1.151 1.00 93.56 91 GLU A C 1
ATOM 693 O O . GLU A 1 91 ? 12.378 -9.255 -1.378 1.00 93.56 91 GLU A O 1
ATOM 698 N N . LEU A 1 92 ? 10.485 -10.413 -0.977 1.00 92.44 92 LEU A N 1
ATOM 699 C CA . LEU A 1 92 ? 11.075 -11.753 -0.960 1.00 92.44 92 LEU A CA 1
ATOM 700 C C . LEU A 1 92 ? 11.173 -12.412 -2.344 1.00 92.44 92 LEU A C 1
ATOM 702 O O . LEU A 1 92 ? 11.581 -13.568 -2.421 1.00 92.44 92 LEU A O 1
ATOM 706 N N . ASP A 1 93 ? 10.831 -11.699 -3.422 1.00 92.75 93 ASP A N 1
ATOM 707 C CA . ASP A 1 93 ? 10.828 -12.232 -4.796 1.00 92.75 93 ASP A CA 1
ATOM 708 C C . ASP A 1 93 ? 9.911 -13.457 -4.985 1.00 92.75 93 ASP A C 1
ATOM 710 O O . ASP A 1 93 ? 10.206 -14.391 -5.726 1.00 92.75 93 ASP A O 1
ATOM 714 N N . MET A 1 94 ? 8.785 -13.460 -4.272 1.00 93.19 94 MET A N 1
ATOM 715 C CA . MET A 1 94 ? 7.730 -14.472 -4.353 1.00 93.19 94 MET A CA 1
ATOM 716 C C . MET A 1 94 ? 6.487 -13.979 -5.107 1.00 93.19 94 MET A C 1
ATOM 718 O O . MET A 1 94 ? 5.612 -14.778 -5.438 1.00 93.19 94 MET A O 1
ATOM 722 N N . ALA A 1 95 ? 6.389 -12.674 -5.369 1.00 92.31 95 ALA A N 1
ATOM 723 C CA . ALA A 1 95 ? 5.253 -12.079 -6.057 1.00 92.31 95 ALA A CA 1
ATOM 724 C C . ALA A 1 95 ? 5.202 -12.493 -7.537 1.00 92.31 95 ALA A C 1
ATOM 726 O O . ALA A 1 95 ? 6.134 -12.251 -8.303 1.00 92.31 95 ALA A O 1
ATOM 727 N N . GLY A 1 96 ? 4.070 -13.063 -7.951 1.00 91.69 96 GLY A N 1
ATOM 728 C CA . GLY A 1 96 ? 3.779 -13.363 -9.351 1.00 91.69 96 GLY A CA 1
ATOM 729 C C . GLY A 1 96 ? 3.440 -12.122 -10.185 1.00 91.69 96 GLY A C 1
ATOM 730 O O . GLY A 1 96 ? 3.360 -10.997 -9.688 1.00 91.69 96 GLY A O 1
ATOM 731 N N . GLU A 1 97 ? 3.173 -12.333 -11.475 1.00 92.25 97 GLU A N 1
ATOM 732 C CA . GLU A 1 97 ? 2.933 -11.244 -12.431 1.00 92.25 97 GLU A CA 1
ATOM 733 C C . GLU A 1 97 ? 1.767 -10.333 -12.054 1.00 92.25 97 GLU A C 1
ATOM 735 O O . GLU A 1 97 ? 1.917 -9.110 -12.037 1.00 92.25 97 GLU A O 1
ATOM 740 N N . ASP A 1 98 ? 0.633 -10.913 -11.669 1.00 93.25 98 ASP A N 1
ATOM 741 C CA . ASP A 1 98 ? -0.535 -10.136 -11.264 1.00 93.25 98 ASP A CA 1
ATOM 742 C C . ASP A 1 98 ? -0.312 -9.353 -9.968 1.00 93.25 98 ASP A C 1
ATOM 744 O O . ASP A 1 98 ? -0.848 -8.254 -9.814 1.00 93.25 98 ASP A O 1
ATOM 748 N N . GLN A 1 99 ? 0.509 -9.878 -9.053 1.00 95.12 99 GLN A N 1
ATOM 749 C CA . GLN A 1 99 ? 0.881 -9.186 -7.820 1.00 95.12 99 GLN A CA 1
ATOM 750 C C . GLN A 1 99 ? 1.755 -7.968 -8.116 1.00 95.12 99 GLN A C 1
ATOM 752 O O . GLN A 1 99 ? 1.474 -6.882 -7.607 1.00 95.12 99 GLN A O 1
ATOM 757 N N . ILE A 1 100 ? 2.759 -8.119 -8.984 1.00 95.50 100 ILE A N 1
ATOM 758 C CA . ILE A 1 100 ? 3.616 -7.010 -9.418 1.00 95.50 100 ILE A CA 1
ATOM 759 C C . ILE A 1 100 ? 2.810 -5.966 -10.195 1.00 95.50 100 ILE A C 1
ATOM 761 O O . ILE A 1 100 ? 2.931 -4.775 -9.914 1.00 95.50 100 ILE A O 1
ATOM 765 N N . ALA A 1 101 ? 1.938 -6.389 -11.113 1.00 92.62 101 ALA A N 1
ATOM 766 C CA . ALA A 1 101 ? 1.075 -5.479 -11.862 1.00 92.62 101 ALA A CA 1
ATOM 767 C C . ALA A 1 101 ? 0.137 -4.691 -10.932 1.00 92.62 101 ALA A C 1
ATOM 769 O O . ALA A 1 101 ? 0.023 -3.470 -11.044 1.00 92.62 101 ALA A O 1
ATOM 770 N N . ALA A 1 102 ? -0.501 -5.365 -9.971 1.00 94.12 102 ALA A N 1
ATOM 771 C CA . ALA A 1 102 ? -1.368 -4.717 -8.995 1.00 94.12 102 ALA A CA 1
ATOM 772 C C . ALA A 1 102 ? -0.603 -3.754 -8.074 1.00 94.12 102 ALA A C 1
ATOM 774 O O . ALA A 1 102 ? -1.075 -2.647 -7.816 1.00 94.12 102 ALA A O 1
ATOM 775 N N . ALA A 1 103 ? 0.586 -4.136 -7.606 1.00 95.50 103 ALA A N 1
ATOM 776 C CA . ALA A 1 103 ? 1.441 -3.260 -6.814 1.00 95.50 103 ALA A CA 1
ATOM 777 C C . ALA A 1 103 ? 1.909 -2.039 -7.617 1.00 95.50 103 ALA A C 1
ATOM 779 O O . ALA A 1 103 ? 1.938 -0.934 -7.080 1.00 95.50 103 ALA A O 1
ATOM 780 N N . GLY A 1 104 ? 2.209 -2.215 -8.907 1.00 94.38 104 GLY A N 1
ATOM 781 C CA . GLY A 1 104 ? 2.537 -1.122 -9.819 1.00 94.38 104 GLY A CA 1
ATOM 782 C C . GLY A 1 104 ? 1.399 -0.109 -9.927 1.00 94.38 104 GLY A C 1
ATOM 783 O O . GLY A 1 104 ? 1.633 1.092 -9.814 1.00 94.38 104 GLY A O 1
ATOM 784 N N . LEU A 1 105 ? 0.153 -0.584 -10.045 1.00 93.88 105 LEU A N 1
ATOM 785 C CA . LEU A 1 105 ? -1.031 0.282 -10.024 1.00 93.88 105 LEU A CA 1
ATOM 786 C C . LEU A 1 105 ? -1.165 1.040 -8.692 1.00 93.88 105 LEU A C 1
ATOM 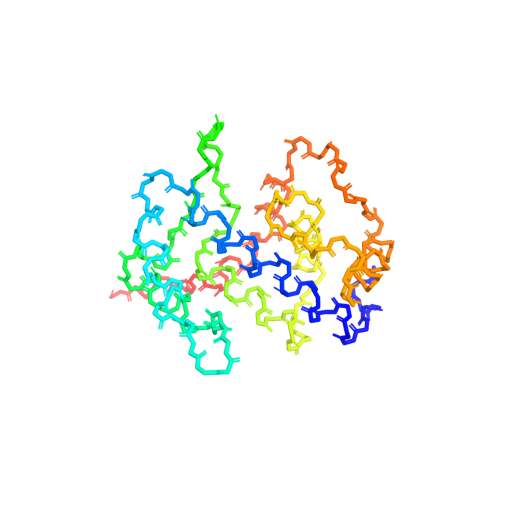788 O O . LEU A 1 105 ? -1.468 2.233 -8.699 1.00 93.88 105 LEU A O 1
ATOM 792 N N . ILE A 1 106 ? -0.895 0.394 -7.551 1.00 94.19 106 ILE A N 1
ATOM 793 C CA . ILE A 1 106 ? -0.860 1.084 -6.249 1.00 94.19 106 ILE A CA 1
ATOM 794 C C . ILE A 1 106 ? 0.209 2.181 -6.265 1.00 94.19 106 ILE A C 1
ATOM 796 O O . ILE A 1 106 ? -0.091 3.320 -5.918 1.00 94.19 106 ILE A O 1
ATOM 800 N N . ALA A 1 107 ? 1.432 1.867 -6.694 1.00 94.12 107 ALA A N 1
ATOM 801 C CA . ALA A 1 107 ? 2.544 2.812 -6.723 1.00 94.12 107 ALA A CA 1
ATOM 802 C C . ALA A 1 107 ? 2.268 4.020 -7.640 1.00 94.12 107 ALA A C 1
ATOM 804 O O . ALA A 1 107 ? 2.547 5.158 -7.267 1.00 94.12 107 ALA A O 1
ATOM 805 N N . ALA A 1 108 ? 1.668 3.793 -8.811 1.00 92.31 108 ALA A N 1
ATOM 806 C CA . ALA A 1 108 ? 1.370 4.848 -9.776 1.00 92.31 108 ALA A CA 1
ATOM 807 C C . ALA A 1 108 ? 0.213 5.766 -9.332 1.00 92.31 108 ALA A C 1
ATOM 809 O O . ALA A 1 108 ? 0.289 6.993 -9.502 1.00 92.31 108 ALA A O 1
ATOM 810 N N . HIS A 1 109 ? -0.851 5.195 -8.753 1.00 91.06 109 HIS A N 1
ATOM 811 C CA . HIS A 1 109 ? -2.135 5.889 -8.578 1.00 91.06 109 HIS A CA 1
ATOM 812 C C . HIS A 1 109 ? -2.505 6.215 -7.130 1.00 91.06 109 HIS A C 1
ATOM 814 O O . HIS A 1 109 ? -3.299 7.128 -6.907 1.00 91.06 109 HIS A O 1
ATOM 820 N N . SER A 1 110 ? -1.944 5.521 -6.137 1.00 90.06 110 SER A N 1
ATOM 821 C CA . SER A 1 110 ? -2.226 5.834 -4.736 1.00 90.06 110 SER A CA 1
ATOM 822 C C . SER A 1 110 ? -1.715 7.240 -4.391 1.00 90.06 110 SER A C 1
ATOM 824 O O . SER A 1 110 ? -0.543 7.539 -4.642 1.00 90.06 110 SER A O 1
ATOM 826 N N . PRO A 1 111 ? -2.539 8.102 -3.764 1.00 87.56 111 PRO A N 1
ATOM 827 C CA . PRO A 1 111 ? -2.136 9.468 -3.420 1.00 87.56 111 PRO A CA 1
ATOM 828 C C . PRO A 1 111 ? -1.024 9.522 -2.364 1.00 87.56 111 PRO A C 1
ATOM 830 O O . PRO A 1 111 ? -0.359 10.545 -2.236 1.00 87.56 111 PRO A O 1
ATOM 833 N N . TYR A 1 112 ? -0.809 8.430 -1.624 1.00 88.19 112 TYR A N 1
ATOM 834 C CA . TYR A 1 112 ? 0.164 8.356 -0.531 1.00 88.19 112 TYR A CA 1
ATOM 835 C C . TYR A 1 112 ? 1.344 7.425 -0.824 1.00 88.19 112 TYR A C 1
ATOM 837 O O . TYR A 1 112 ? 2.256 7.335 -0.018 1.00 88.19 112 TYR A O 1
ATOM 845 N N . GLY A 1 113 ? 1.332 6.697 -1.944 1.00 81.12 113 GLY A N 1
ATOM 846 C CA . GLY A 1 113 ? 2.311 5.639 -2.219 1.00 81.12 113 GLY A CA 1
ATOM 847 C C . GLY A 1 113 ? 3.644 6.107 -2.790 1.00 81.12 113 GLY A C 1
ATOM 848 O O . GLY A 1 113 ? 4.514 5.275 -3.018 1.00 81.12 113 GLY A O 1
ATOM 849 N N . ARG A 1 114 ? 3.796 7.401 -3.078 1.00 87.88 114 ARG A N 1
ATOM 850 C CA . ARG A 1 114 ? 4.949 7.920 -3.821 1.00 87.88 114 ARG A CA 1
ATOM 851 C C . ARG A 1 114 ? 6.081 8.315 -2.876 1.00 87.88 114 ARG A C 1
ATOM 853 O O . ARG A 1 114 ? 5.802 8.975 -1.876 1.00 87.88 114 ARG A O 1
ATOM 860 N N . PRO A 1 115 ? 7.343 7.996 -3.212 1.00 87.19 115 PRO A N 1
ATOM 861 C CA . PRO A 1 115 ? 8.487 8.583 -2.530 1.00 87.19 115 PRO A CA 1
ATOM 862 C C . PRO A 1 115 ? 8.506 10.105 -2.684 1.00 87.19 115 PRO A C 1
ATOM 864 O O . PRO A 1 115 ? 7.991 10.647 -3.667 1.00 87.19 115 PRO A O 1
ATOM 867 N N . ASP A 1 116 ? 9.178 10.781 -1.755 1.00 86.69 116 ASP A N 1
ATOM 868 C CA . ASP A 1 116 ? 9.404 12.220 -1.850 1.00 86.69 116 ASP A CA 1
ATOM 869 C C . ASP A 1 116 ? 10.148 12.568 -3.143 1.00 86.69 116 ASP A C 1
ATOM 871 O O . ASP A 1 116 ? 11.113 11.894 -3.535 1.00 86.69 116 ASP A O 1
ATOM 875 N N . ALA A 1 117 ? 9.713 13.643 -3.800 1.00 84.50 117 ALA A N 1
ATOM 876 C CA . ALA A 1 117 ? 10.334 14.114 -5.029 1.00 84.50 117 ALA A CA 1
ATOM 877 C C . ALA A 1 117 ? 11.823 14.420 -4.799 1.00 84.50 117 ALA A C 1
ATOM 879 O O . ALA A 1 117 ? 12.197 15.037 -3.801 1.00 84.50 117 ALA A O 1
ATOM 880 N N . CYS A 1 118 ? 12.672 13.986 -5.734 1.00 84.75 118 CYS A N 1
ATOM 881 C CA . CYS A 1 118 ? 14.133 14.130 -5.672 1.00 84.75 118 CYS A CA 1
ATOM 882 C C . CYS A 1 118 ? 14.829 13.389 -4.510 1.00 84.75 118 CYS A C 1
ATOM 884 O O . CYS A 1 118 ? 16.028 13.587 -4.302 1.00 84.75 118 CYS A O 1
ATOM 886 N N . SER A 1 119 ? 14.130 12.518 -3.774 1.00 88.50 119 SER A N 1
ATOM 887 C CA . SER A 1 119 ? 14.762 11.614 -2.806 1.00 88.50 119 SER A CA 1
ATOM 888 C C . SER A 1 119 ? 15.643 10.563 -3.495 1.00 88.50 119 SER A C 1
ATOM 890 O O . SER A 1 119 ? 15.604 10.380 -4.714 1.00 88.50 119 SER A O 1
ATOM 892 N N . ARG A 1 120 ? 16.432 9.824 -2.706 1.00 86.75 120 ARG A N 1
ATOM 893 C CA . ARG A 1 120 ? 17.234 8.698 -3.210 1.00 86.75 120 ARG A CA 1
ATOM 894 C C . ARG A 1 120 ? 16.379 7.683 -3.977 1.00 86.75 120 ARG A C 1
ATOM 896 O O . ARG A 1 120 ? 16.799 7.205 -5.028 1.00 86.75 120 ARG A O 1
ATOM 903 N N . ASP A 1 121 ? 15.192 7.386 -3.459 1.00 91.88 121 ASP A N 1
ATOM 904 C CA . ASP A 1 121 ? 14.315 6.353 -4.011 1.00 91.88 121 ASP A CA 1
ATOM 905 C C . ASP A 1 121 ? 13.450 6.872 -5.162 1.00 91.88 121 ASP A C 1
ATOM 907 O O . ASP A 1 121 ? 12.928 6.073 -5.936 1.00 91.88 121 ASP A O 1
ATOM 911 N N . TRP A 1 122 ? 13.363 8.195 -5.343 1.00 92.56 122 TRP A N 1
ATOM 912 C CA . TRP A 1 122 ? 12.605 8.831 -6.421 1.00 92.56 122 TRP A CA 1
ATOM 913 C C . TRP A 1 122 ? 13.005 8.322 -7.809 1.00 92.56 122 TRP A C 1
ATOM 915 O O .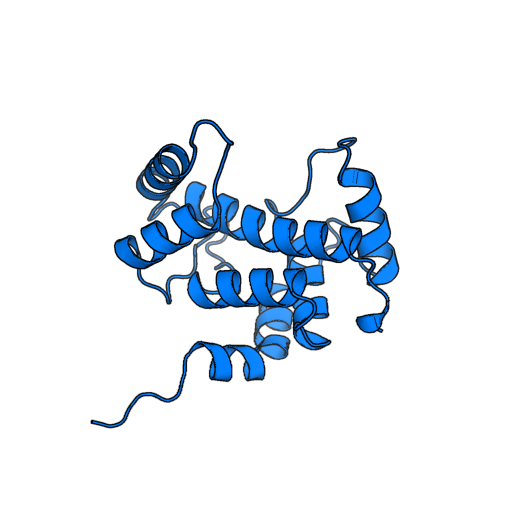 TRP A 1 122 ? 12.153 7.941 -8.609 1.00 92.56 122 TRP A O 1
ATOM 925 N N . TRP A 1 123 ? 14.306 8.268 -8.098 1.00 92.19 123 TRP A N 1
ATOM 926 C CA . TRP A 1 123 ? 14.797 7.833 -9.408 1.00 92.19 123 TRP A CA 1
ATOM 927 C C . TRP A 1 123 ? 14.568 6.341 -9.646 1.00 92.19 123 TRP A C 1
ATOM 929 O O . TRP A 1 123 ? 14.174 5.943 -10.740 1.00 92.19 123 TRP A O 1
ATOM 939 N N . THR A 1 124 ? 14.747 5.526 -8.605 1.00 94.62 124 THR A N 1
ATOM 940 C CA . THR A 1 124 ? 14.441 4.091 -8.647 1.00 94.62 124 THR A CA 1
ATOM 941 C C . THR A 1 124 ? 12.950 3.857 -8.874 1.00 94.62 124 THR A C 1
ATOM 943 O O . THR A 1 124 ? 12.588 2.977 -9.647 1.00 94.62 124 THR A O 1
ATOM 946 N N . TYR A 1 125 ? 12.091 4.664 -8.250 1.00 95.12 125 TYR A N 1
ATOM 947 C CA . TYR A 1 125 ? 10.644 4.645 -8.446 1.00 95.12 125 TYR A CA 1
ATOM 948 C C . TYR A 1 125 ? 10.248 5.012 -9.881 1.00 95.12 125 TYR A C 1
ATOM 950 O O . TYR A 1 125 ? 9.454 4.298 -10.488 1.00 95.12 125 TYR A O 1
ATOM 958 N N . LEU A 1 126 ? 10.830 6.064 -10.464 1.00 93.62 126 LEU A N 1
ATOM 959 C CA . LEU A 1 126 ? 10.554 6.422 -11.860 1.00 93.62 126 LEU A CA 1
ATOM 960 C C . LEU A 1 126 ? 10.998 5.321 -12.831 1.00 93.62 126 LEU A C 1
ATOM 962 O O . LEU A 1 126 ? 10.228 4.940 -13.707 1.00 93.62 126 LEU A O 1
ATOM 966 N N . ALA A 1 127 ? 12.198 4.764 -12.640 1.00 93.31 127 ALA A N 1
ATOM 967 C CA . ALA A 1 127 ? 12.692 3.654 -13.456 1.00 93.31 127 ALA A CA 1
ATOM 968 C C . ALA A 1 127 ? 11.844 2.381 -13.286 1.00 93.31 127 ALA A C 1
ATOM 970 O O . ALA A 1 127 ? 11.605 1.657 -14.244 1.00 93.31 127 ALA A O 1
ATOM 971 N N . LEU A 1 128 ? 11.379 2.095 -12.066 1.00 94.56 128 LEU A N 1
ATOM 972 C CA . LEU A 1 128 ? 10.426 1.019 -11.784 1.00 94.56 128 LEU A CA 1
ATOM 973 C C . LEU A 1 128 ? 9.129 1.205 -12.583 1.00 94.56 128 LEU A C 1
ATOM 975 O O . LEU A 1 128 ? 8.670 0.253 -13.206 1.00 94.56 128 LEU A O 1
ATOM 979 N N . LEU A 1 129 ? 8.534 2.401 -12.566 1.00 93.44 129 LEU A N 1
ATOM 980 C CA . LEU A 1 129 ? 7.298 2.656 -13.308 1.00 93.44 129 LEU A CA 1
ATOM 981 C C . LEU A 1 129 ? 7.494 2.518 -14.818 1.00 93.44 129 LEU A C 1
ATOM 983 O O . LEU A 1 129 ? 6.643 1.919 -15.469 1.00 93.44 129 LEU A O 1
ATOM 987 N N . ASP A 1 130 ? 8.620 2.997 -15.346 1.00 92.50 130 ASP A N 1
ATOM 988 C CA . ASP A 1 130 ? 8.974 2.855 -16.761 1.00 92.50 130 ASP A CA 1
ATOM 989 C C . ASP A 1 130 ? 9.052 1.378 -17.183 1.00 92.50 130 ASP A C 1
ATOM 991 O O . ASP A 1 130 ? 8.398 0.972 -18.142 1.00 92.50 130 ASP A O 1
ATOM 995 N N . VAL A 1 131 ? 9.728 0.533 -16.391 1.00 92.56 131 VAL A N 1
ATOM 996 C CA . VAL A 1 131 ? 9.786 -0.925 -16.626 1.00 92.56 131 VAL A CA 1
ATOM 997 C C . VAL A 1 131 ? 8.394 -1.569 -16.612 1.00 92.56 131 VAL A C 1
ATOM 999 O O . VAL A 1 131 ? 8.137 -2.520 -17.351 1.00 92.56 131 VAL A O 1
ATOM 1002 N N . LEU A 1 132 ? 7.479 -1.055 -15.790 1.00 90.81 132 LEU A N 1
ATOM 1003 C CA . LEU A 1 132 ? 6.098 -1.535 -15.719 1.00 90.81 132 LEU A CA 1
ATOM 1004 C C . LEU A 1 132 ? 5.176 -0.910 -16.782 1.00 90.81 132 LEU A C 1
ATOM 1006 O O . LEU A 1 132 ? 4.002 -1.277 -16.841 1.00 90.81 132 LEU A O 1
ATOM 1010 N N . GLY A 1 133 ? 5.672 0.013 -17.615 1.00 90.50 133 GLY A N 1
ATOM 1011 C CA . GLY A 1 133 ? 4.865 0.747 -18.593 1.00 90.50 133 GLY A CA 1
ATOM 1012 C C . GLY A 1 133 ? 3.822 1.666 -17.946 1.00 90.50 133 GLY A C 1
ATOM 1013 O O . GLY A 1 133 ? 2.755 1.896 -18.515 1.00 90.50 133 GLY A O 1
ATOM 1014 N N . LEU A 1 134 ? 4.099 2.149 -16.735 1.00 90.06 134 LEU A N 1
ATOM 1015 C CA . LEU A 1 134 ? 3.210 2.981 -15.930 1.00 90.06 134 LEU A CA 1
ATOM 1016 C C . LEU A 1 134 ? 3.742 4.410 -15.820 1.00 90.06 134 LEU A C 1
ATOM 1018 O O . LEU A 1 134 ? 4.924 4.693 -15.997 1.00 90.06 134 LEU A O 1
ATOM 1022 N N . THR A 1 135 ? 2.855 5.341 -15.479 1.00 87.12 135 THR A N 1
ATOM 1023 C CA . THR A 1 135 ? 3.217 6.741 -15.240 1.00 87.12 135 THR A CA 1
ATOM 1024 C C . THR A 1 135 ? 2.602 7.211 -13.932 1.00 87.12 135 THR A C 1
ATOM 1026 O O . THR A 1 135 ? 1.439 6.934 -13.644 1.00 87.12 135 THR A O 1
ATOM 1029 N N . ALA A 1 136 ? 3.384 7.932 -13.128 1.00 82.19 136 ALA A N 1
ATOM 1030 C CA . ALA A 1 136 ? 2.918 8.461 -11.856 1.00 82.19 136 ALA A CA 1
ATOM 1031 C C . ALA A 1 136 ? 1.755 9.438 -12.080 1.00 82.19 136 ALA A C 1
ATOM 1033 O O . ALA A 1 136 ? 1.914 10.463 -12.739 1.00 82.19 136 ALA A O 1
ATOM 1034 N N . GLY A 1 137 ? 0.596 9.144 -11.495 1.00 70.38 137 GLY A N 1
ATOM 1035 C CA . GLY A 1 137 ? -0.558 10.043 -11.530 1.00 70.38 137 GLY A CA 1
ATOM 1036 C C . GLY A 1 137 ? -1.289 10.103 -12.858 1.00 70.38 137 GLY A C 1
ATOM 1037 O O . GLY A 1 137 ? -2.040 11.051 -13.060 1.00 70.38 137 GLY A O 1
ATOM 1038 N N . SER A 1 138 ? -1.107 9.112 -13.737 1.00 64.94 138 SER A N 1
ATOM 1039 C CA . SER A 1 138 ? -2.029 8.957 -14.857 1.00 64.94 138 SER A CA 1
ATOM 1040 C C . SER A 1 138 ? -3.431 8.612 -14.349 1.00 64.94 138 SER A C 1
ATOM 1042 O O . SER A 1 138 ? -3.614 7.997 -13.292 1.00 64.94 138 SER A O 1
ATOM 1044 N N . ASP A 1 139 ? -4.430 9.065 -15.098 1.00 57.41 139 ASP A N 1
ATOM 1045 C CA . ASP A 1 139 ? -5.840 8.969 -14.738 1.00 57.41 139 ASP A CA 1
ATOM 1046 C C . ASP A 1 139 ? -6.349 7.548 -15.037 1.00 57.41 139 ASP A C 1
ATOM 1048 O O . ASP A 1 139 ? -6.966 7.272 -16.063 1.00 57.41 139 ASP A O 1
ATOM 1052 N N . ALA A 1 140 ? -6.015 6.587 -14.177 1.00 60.97 140 ALA A N 1
ATOM 1053 C CA . ALA A 1 140 ? -6.595 5.250 -14.243 1.00 60.97 140 ALA A CA 1
ATOM 1054 C C . ALA A 1 140 ? -7.893 5.249 -13.435 1.00 60.97 140 ALA A C 1
ATOM 1056 O O . ALA A 1 140 ? -7.909 4.799 -12.289 1.00 60.97 140 ALA A O 1
ATOM 1057 N N . GLY A 1 141 ? -8.973 5.768 -14.031 1.00 65.06 141 GLY A N 1
ATOM 1058 C CA . GLY A 1 141 ? -10.279 5.950 -13.378 1.00 65.06 141 GLY A CA 1
ATOM 1059 C C . GLY A 1 141 ? -10.801 4.728 -12.604 1.00 65.06 141 GLY A C 1
ATOM 1060 O O . GLY A 1 141 ? -11.514 4.899 -11.623 1.00 65.06 141 GLY A O 1
ATOM 1061 N N . ASP A 1 142 ? -10.354 3.513 -12.954 1.00 81.00 142 ASP A N 1
ATOM 1062 C CA . ASP A 1 142 ? -10.773 2.249 -12.331 1.00 81.00 142 ASP A CA 1
ATOM 1063 C C . ASP A 1 142 ? -9.628 1.386 -11.755 1.00 81.00 142 ASP A C 1
ATOM 1065 O O . ASP A 1 142 ? -9.770 0.167 -11.609 1.00 81.00 142 ASP A O 1
ATOM 1069 N N . TRP A 1 143 ? -8.483 1.966 -11.369 1.00 86.62 143 TRP A N 1
ATOM 1070 C CA . TRP A 1 143 ? -7.333 1.189 -10.859 1.00 86.62 143 TRP A CA 1
ATOM 1071 C C . TRP A 1 143 ? -7.680 0.267 -9.670 1.00 86.62 143 TRP A C 1
ATOM 1073 O O . TRP A 1 143 ? -7.168 -0.850 -9.568 1.00 86.62 143 TRP A O 1
ATOM 1083 N N . HIS A 1 144 ? -8.627 0.673 -8.816 1.00 87.00 144 HIS A N 1
ATOM 1084 C CA . HIS A 1 144 ? -9.157 -0.167 -7.740 1.00 87.00 144 HIS A CA 1
ATOM 1085 C C . HIS A 1 144 ? -9.857 -1.430 -8.261 1.00 87.00 144 HIS A C 1
ATOM 1087 O O . HIS A 1 144 ? -9.732 -2.494 -7.656 1.00 87.00 144 HIS A O 1
ATOM 1093 N N . ALA A 1 145 ? -10.636 -1.341 -9.343 1.00 85.62 145 ALA A N 1
ATOM 1094 C CA . ALA A 1 145 ? -11.313 -2.496 -9.930 1.00 85.62 145 ALA A CA 1
ATOM 1095 C C . ALA A 1 145 ? -10.294 -3.463 -10.546 1.00 85.62 145 ALA A C 1
ATOM 1097 O O . ALA A 1 145 ? -10.330 -4.652 -10.230 1.00 85.62 145 ALA A O 1
ATOM 1098 N N . LEU A 1 146 ? -9.326 -2.927 -11.295 1.00 88.06 146 LEU A N 1
ATOM 1099 C CA . LEU A 1 146 ? -8.251 -3.700 -11.922 1.00 88.06 146 LEU A CA 1
ATOM 1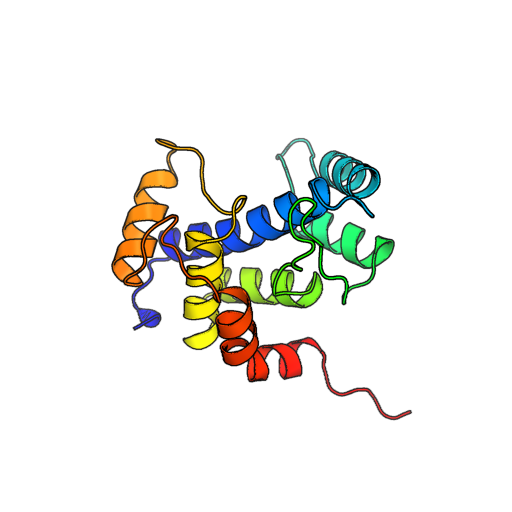100 C C . LEU A 1 146 ? -7.407 -4.466 -10.895 1.00 88.06 146 LEU A C 1
ATOM 1102 O O . LEU A 1 146 ? -7.131 -5.650 -11.079 1.00 88.06 146 LEU A O 1
ATOM 1106 N N . ILE A 1 147 ? -7.043 -3.834 -9.773 1.00 90.56 147 ILE A N 1
ATOM 1107 C CA . ILE A 1 147 ? -6.323 -4.520 -8.689 1.00 90.56 147 ILE A CA 1
ATOM 1108 C C . ILE A 1 147 ? -7.158 -5.655 -8.105 1.00 90.56 147 ILE A C 1
ATOM 1110 O O . ILE A 1 147 ? -6.640 -6.745 -7.870 1.00 90.56 147 ILE A O 1
ATOM 1114 N N . ARG A 1 148 ? -8.448 -5.412 -7.839 1.00 87.62 148 ARG A N 1
ATOM 1115 C CA . ARG A 1 148 ? -9.318 -6.434 -7.243 1.00 87.62 148 ARG A CA 1
ATOM 1116 C C . ARG A 1 148 ? -9.477 -7.647 -8.154 1.00 87.62 148 ARG A C 1
ATOM 1118 O O . ARG A 1 148 ? -9.530 -8.759 -7.635 1.00 87.62 148 ARG A O 1
ATOM 1125 N N . GLU A 1 149 ? -9.560 -7.425 -9.462 1.00 87.94 149 GLU A N 1
ATOM 1126 C CA . GLU A 1 149 ? -9.626 -8.481 -10.470 1.00 87.94 149 GLU A CA 1
ATOM 1127 C C . GLU A 1 149 ? -8.325 -9.290 -10.511 1.00 87.94 149 GLU A C 1
ATOM 1129 O O . GLU A 1 149 ? -8.353 -10.497 -10.266 1.00 87.94 149 GLU A O 1
ATOM 1134 N N . ARG A 1 150 ? -7.184 -8.619 -10.707 1.00 88.31 150 ARG A N 1
ATOM 1135 C CA . ARG A 1 150 ? -5.860 -9.260 -10.786 1.00 88.31 150 ARG A CA 1
ATOM 1136 C C . ARG A 1 150 ? -5.497 -10.042 -9.531 1.00 88.31 150 ARG A C 1
ATOM 1138 O O . ARG A 1 150 ? -4.968 -11.143 -9.604 1.00 88.31 150 ARG A O 1
ATOM 1145 N N . LEU A 1 151 ? -5.819 -9.503 -8.358 1.00 91.88 151 LEU A N 1
ATOM 1146 C CA . LEU A 1 151 ? -5.481 -10.139 -7.088 1.00 91.88 151 LEU A CA 1
ATOM 1147 C C . 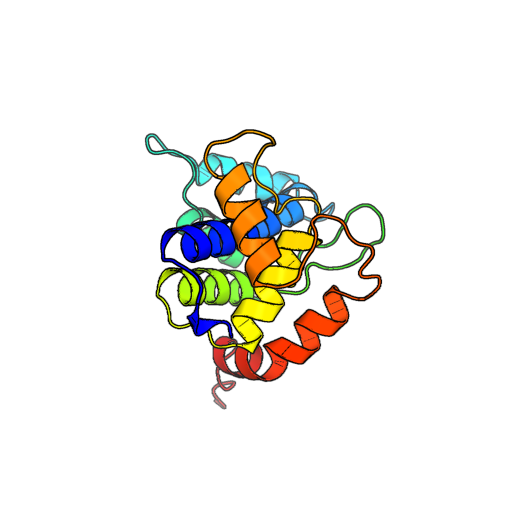LEU A 1 151 ? -6.505 -11.174 -6.624 1.00 91.88 151 LEU A C 1
ATOM 1149 O O . LEU A 1 151 ? -6.351 -11.713 -5.531 1.00 91.88 151 LEU A O 1
ATOM 1153 N N . ARG A 1 152 ? -7.546 -11.492 -7.403 1.00 89.69 152 ARG A N 1
ATOM 1154 C CA . ARG A 1 152 ? -8.562 -12.465 -6.978 1.00 89.69 152 ARG A CA 1
ATOM 1155 C C . ARG A 1 152 ? -7.956 -13.809 -6.529 1.00 89.69 152 ARG A C 1
ATOM 1157 O O . ARG A 1 152 ? -8.310 -14.236 -5.428 1.00 89.69 152 ARG A O 1
ATOM 1164 N N . PRO A 1 153 ? -7.027 -14.451 -7.269 1.00 88.25 153 PRO A N 1
ATOM 1165 C CA . PRO A 1 153 ? -6.410 -15.704 -6.824 1.00 88.25 153 PRO A CA 1
ATOM 1166 C C . PRO A 1 153 ? -5.583 -15.525 -5.544 1.00 88.25 153 PRO A C 1
ATOM 1168 O O . PRO A 1 153 ? -5.728 -16.290 -4.593 1.00 88.25 153 PRO A O 1
ATOM 1171 N N . PHE A 1 154 ? -4.781 -14.459 -5.487 1.00 90.00 154 PHE A N 1
ATOM 1172 C CA . PHE A 1 154 ? -3.949 -14.114 -4.333 1.00 90.00 154 PHE A CA 1
ATOM 1173 C C . PHE A 1 154 ? -4.776 -13.942 -3.052 1.00 90.00 154 PHE A C 1
ATOM 1175 O O . PHE A 1 154 ? -4.432 -14.464 -1.998 1.00 90.00 154 PHE A O 1
ATOM 1182 N N . ARG A 1 155 ? -5.922 -13.268 -3.138 1.00 88.81 155 ARG A N 1
ATOM 1183 C CA . ARG A 1 155 ? -6.801 -13.021 -1.988 1.00 88.81 155 ARG A CA 1
ATOM 1184 C C . ARG A 1 155 ? -7.410 -14.289 -1.422 1.00 88.81 155 ARG A C 1
ATOM 1186 O O . ARG A 1 155 ? -7.552 -14.398 -0.205 1.00 88.81 155 ARG A O 1
ATOM 1193 N N . HIS A 1 156 ? -7.753 -15.243 -2.285 1.00 86.50 156 HIS A N 1
ATOM 1194 C CA . HIS A 1 156 ? -8.209 -16.554 -1.837 1.00 86.50 156 HIS A CA 1
ATOM 1195 C C . HIS A 1 156 ? -7.100 -17.295 -1.080 1.00 86.50 156 HIS A C 1
ATOM 1197 O O . HIS A 1 156 ? -7.384 -17.901 -0.051 1.00 86.50 156 HIS A O 1
ATOM 1203 N N . ALA A 1 157 ? -5.845 -17.182 -1.527 1.00 84.25 157 ALA A N 1
ATOM 1204 C CA . ALA A 1 157 ? -4.702 -17.771 -0.832 1.00 84.25 157 ALA A CA 1
ATOM 1205 C C . ALA A 1 157 ? -4.422 -17.096 0.525 1.00 84.25 157 ALA A C 1
ATOM 1207 O O . ALA A 1 157 ? -4.234 -17.787 1.523 1.00 84.25 157 ALA A O 1
ATOM 1208 N N . VAL A 1 158 ? -4.459 -15.759 0.593 1.00 82.75 158 VAL A N 1
ATOM 1209 C CA . VAL A 1 158 ? -4.222 -14.998 1.837 1.00 82.75 158 VAL A CA 1
ATOM 1210 C C . VAL A 1 158 ? -5.316 -15.226 2.882 1.00 82.75 158 VAL A C 1
ATOM 1212 O O . VAL A 1 158 ? -5.022 -15.280 4.075 1.00 82.75 158 VAL A O 1
ATOM 1215 N N . SER A 1 159 ? -6.574 -15.358 2.453 1.00 75.19 159 SER A N 1
ATOM 1216 C CA . SER A 1 159 ? -7.705 -15.539 3.374 1.00 75.19 159 SER A CA 1
ATOM 1217 C C . SER A 1 159 ? -7.756 -16.942 3.998 1.00 75.19 159 SER A C 1
ATOM 1219 O O . SER A 1 159 ? -8.468 -17.125 4.982 1.00 75.19 159 SER A O 1
ATOM 1221 N N . GLY A 1 160 ? -7.008 -17.912 3.450 1.00 57.31 160 GLY A N 1
ATOM 1222 C CA . GLY A 1 160 ? -7.084 -19.329 3.817 1.00 57.31 160 GLY A CA 1
ATOM 1223 C C . GLY A 1 160 ? -8.461 -19.957 3.528 1.00 57.31 160 GLY A C 1
ATOM 1224 O O . GLY A 1 160 ? -9.450 -19.247 3.325 1.00 57.31 160 GLY A O 1
ATOM 1225 N N . PRO A 1 161 ? -8.580 -21.297 3.488 1.00 40.50 161 PRO A N 1
ATOM 1226 C CA . PRO A 1 161 ? -9.891 -21.921 3.589 1.00 40.50 161 PRO A CA 1
ATOM 1227 C C . PRO A 1 161 ? -10.485 -21.551 4.952 1.00 40.50 161 PRO A C 1
ATOM 1229 O O . PRO A 1 161 ? -9.796 -21.632 5.971 1.00 40.50 161 PRO A O 1
ATOM 1232 N N . ALA A 1 162 ? -11.764 -21.166 4.987 1.00 42.47 162 ALA A N 1
ATOM 1233 C CA . ALA A 1 162 ? -12.515 -21.223 6.232 1.00 42.47 162 ALA A CA 1
ATOM 1234 C C . ALA A 1 162 ? -12.376 -22.659 6.748 1.00 42.47 162 ALA A C 1
ATOM 1236 O O . ALA A 1 162 ? -12.794 -23.596 6.065 1.00 42.47 162 ALA A O 1
ATOM 1237 N N . VAL A 1 163 ? -11.708 -22.840 7.886 1.00 37.53 163 VAL A N 1
ATOM 1238 C CA . VAL A 1 163 ? -11.713 -24.120 8.588 1.00 37.53 163 VAL A CA 1
ATOM 1239 C C . VAL A 1 163 ? -13.183 -24.387 8.887 1.00 37.53 163 VAL A C 1
ATOM 1241 O O . VAL A 1 163 ? -13.792 -23.667 9.674 1.00 37.53 163 VAL A O 1
ATOM 1244 N N . ALA A 1 164 ? -13.777 -25.327 8.154 1.00 36.75 164 ALA A N 1
ATOM 1245 C CA . ALA A 1 164 ? -15.052 -25.895 8.535 1.00 36.75 164 ALA A CA 1
ATOM 1246 C C . ALA A 1 164 ? -14.809 -26.580 9.883 1.00 36.75 164 ALA A C 1
ATOM 1248 O O . ALA A 1 164 ? -13.986 -27.495 9.954 1.00 36.75 164 ALA A O 1
ATOM 1249 N N . GLU A 1 165 ? -15.426 -26.039 10.933 1.00 34.59 165 GLU A N 1
ATOM 1250 C CA . GLU A 1 165 ? -15.557 -26.711 12.230 1.00 34.59 165 GLU A CA 1
ATOM 1251 C C . GLU A 1 165 ? -16.238 -28.076 12.077 1.00 34.59 165 GLU A C 1
ATOM 1253 O O . GLU A 1 165 ? -17.160 -28.195 11.231 1.00 34.59 165 GLU A O 1
#

Nearest PDB structures (foldseek):
  5ue0-assembly1_A  TM=2.695E-01  e=1.641E+00  Chlamydia trachomatis L2/434/Bu
  4znv-assembly1_A  TM=2.266E-01  e=2.442E+00  Homo sapiens
  6wyh-assembly1_D-5  TM=2.527E-01  e=8.039E+00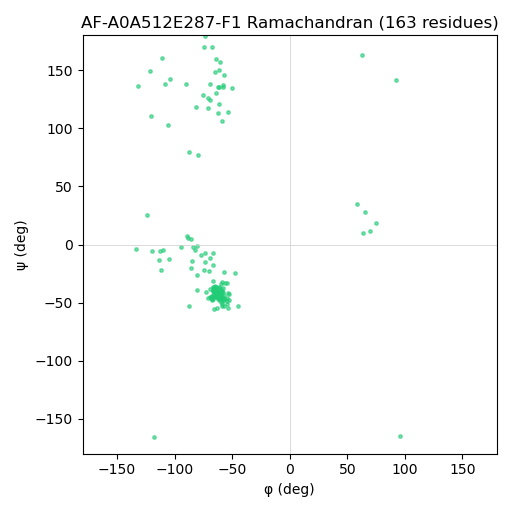  Homo sapiens
  5vrc-assembly1_C  TM=1.891E-01  e=5.679E+00  Methylorubrum extorquens AM1

Solvent-accessible surface area (backbone atoms only — not comparable to full-atom values): 9052 Å² total; per-residue (Å²): 123,71,86,72,63,49,72,68,36,27,46,48,47,20,46,13,45,49,41,23,54,53,44,41,32,48,53,8,82,91,42,19,74,57,40,46,52,43,47,59,71,25,39,53,98,93,43,77,37,65,72,59,29,51,54,53,46,28,73,74,65,36,43,78,38,52,41,36,45,71,86,81,63,52,57,51,69,47,26,54,48,54,44,54,50,51,28,48,27,36,57,69,75,65,50,50,60,46,52,48,53,36,41,49,49,38,36,29,56,40,94,47,10,61,68,57,84,88,39,87,58,29,60,48,48,53,54,42,30,53,76,68,76,49,56,80,66,56,88,58,92,53,52,54,58,54,34,47,59,54,36,46,68,57,50,54,62,73,67,46,78,80,79,79,127

Sequence (165 aa):
MPHDLTRAQRCVLADCVRVSLVGWLVTDPAVDRKARRLEARATGLLGFGFSRFVAMAMTEFGAGYRPKSALDGTRFPLSLQETAALANDIELDMAGEDQIAAAGLIAAHSPYGRPDACSRDWWTYLALLDVLGLTAGSDAGDWHALIRERLRPFRHAVSGPAVAE

Radius of gyration: 15.35 Å; Cα contacts (8 Å, |Δi|>4): 222; chains: 1; bounding box: 33×41×37 Å